Protein AF-A0A2D4NVT7-F1 (afdb_monomer_lite)

Secondary structure (DSSP, 8-state):
------HHHHHHHHHHHHHH-TTTS-HHHHHHHHHHHHHHHHHTTTSTTHHHHHHHHHHHHHHHHT-----HHHHHHHHHHHHHHHHHHHTTTT-TTTHHHHHHHHHHHHHTT-S---TT--

InterPro domains:
  IPR038980 Serine/threonine-protein kinase ATM, plant [PTHR37079] (3-122)

Foldseek 3Di:
DDPPPPCLVVLVVLLVCLQVCLPVQDLVVLLVLLVVLLVVCVVCVPDPCNQSSLSNLLSSLVSVLPDPPDDPVSLVSQQVSVVSVLVSLVVNCPPPVNVVSSVSSVVSCVVSVSYPDPPPPD

pLDDT: mean 87.19, std 12.74, range [43.34, 97.75]

Structure (mmCIF, N/CA/C/O backbone):
data_AF-A0A2D4NVT7-F1
#
_entry.id   AF-A0A2D4NVT7-F1
#
loop_
_atom_site.group_PDB
_atom_site.id
_atom_site.type_symbol
_atom_site.label_atom_id
_atom_site.label_alt_id
_atom_site.label_comp_id
_atom_site.label_asym_id
_atom_site.label_entity_id
_atom_site.label_seq_id
_atom_site.pdbx_PDB_ins_code
_atom_site.Cartn_x
_atom_site.Cartn_y
_atom_site.Cartn_z
_atom_site.occupancy
_atom_site.B_iso_or_equiv
_atom_site.auth_seq_id
_atom_site.auth_comp_id
_atom_site.auth_asym_id
_atom_site.auth_atom_id
_atom_site.pdbx_PDB_model_num
ATOM 1 N N . SER A 1 1 ? 12.768 -18.579 -19.252 1.00 48.69 1 SER A N 1
ATOM 2 C CA . SER A 1 1 ? 12.103 -17.361 -19.756 1.00 48.69 1 SER A CA 1
ATOM 3 C C . SER A 1 1 ? 10.648 -17.384 -19.321 1.00 48.69 1 SER A C 1
ATOM 5 O O . SER A 1 1 ? 9.797 -17.865 -20.054 1.00 48.69 1 SER A O 1
ATOM 7 N N . GLN A 1 2 ? 10.366 -17.010 -18.070 1.00 47.88 2 GLN A N 1
ATOM 8 C CA . GLN A 1 2 ? 8.994 -16.992 -17.562 1.00 47.88 2 GLN A CA 1
ATOM 9 C C . GLN A 1 2 ? 8.360 -15.662 -17.956 1.00 47.88 2 GLN A C 1
ATOM 11 O O . GLN A 1 2 ? 8.786 -14.612 -17.482 1.00 47.88 2 GLN A O 1
ATOM 16 N N . ASN A 1 3 ? 7.354 -15.738 -18.826 1.00 50.50 3 ASN A N 1
ATOM 17 C CA . ASN A 1 3 ? 6.366 -14.692 -19.050 1.00 50.50 3 ASN A CA 1
ATOM 18 C C . ASN A 1 3 ? 5.660 -14.383 -17.721 1.00 50.50 3 ASN A C 1
ATOM 20 O O . ASN A 1 3 ? 4.558 -14.862 -17.461 1.00 50.50 3 ASN A O 1
ATOM 24 N N . SER A 1 4 ? 6.299 -13.590 -16.858 1.00 54.72 4 SER A N 1
ATOM 25 C CA . SER A 1 4 ? 5.574 -12.811 -15.868 1.00 54.72 4 SER A CA 1
ATOM 26 C C . SER A 1 4 ? 4.704 -11.869 -16.685 1.00 54.72 4 SER A C 1
ATOM 28 O O . SER A 1 4 ? 5.243 -10.924 -17.264 1.00 54.72 4 SER A O 1
ATOM 30 N N . PHE A 1 5 ? 3.409 -12.166 -16.816 1.00 57.28 5 PHE A N 1
ATOM 31 C CA . PHE A 1 5 ? 2.424 -11.189 -17.279 1.00 57.28 5 PHE A CA 1
ATOM 32 C C . PHE A 1 5 ? 2.828 -9.817 -16.747 1.00 57.28 5 PHE A C 1
ATOM 34 O O . PHE A 1 5 ? 3.121 -9.701 -15.553 1.00 57.28 5 PHE A O 1
ATOM 41 N N . ASP A 1 6 ? 2.946 -8.826 -17.630 1.00 80.94 6 ASP A N 1
ATOM 42 C CA . ASP A 1 6 ? 3.396 -7.508 -17.209 1.00 80.94 6 ASP A CA 1
ATOM 43 C C . ASP A 1 6 ? 2.457 -7.012 -16.100 1.00 80.94 6 ASP A C 1
ATOM 45 O O . ASP A 1 6 ? 1.250 -6.858 -16.291 1.00 80.94 6 ASP A O 1
ATOM 49 N N . VAL A 1 7 ? 3.005 -6.875 -14.894 1.00 87.75 7 VAL A N 1
ATOM 50 C CA . VAL A 1 7 ? 2.254 -6.511 -13.688 1.00 87.75 7 VAL A CA 1
ATOM 51 C C . VAL A 1 7 ? 1.876 -5.027 -13.739 1.00 87.75 7 VAL A C 1
ATOM 53 O O . VAL A 1 7 ? 0.941 -4.609 -13.059 1.00 87.75 7 VAL A O 1
ATOM 56 N N . ILE A 1 8 ? 2.559 -4.225 -14.566 1.00 91.69 8 ILE A N 1
ATOM 57 C CA . ILE A 1 8 ? 2.338 -2.779 -14.668 1.00 91.69 8 ILE A CA 1
ATOM 58 C C . ILE A 1 8 ? 0.892 -2.450 -15.089 1.00 91.69 8 ILE A C 1
ATOM 60 O O . ILE A 1 8 ? 0.240 -1.713 -14.343 1.00 91.69 8 ILE A O 1
ATOM 64 N N . PRO A 1 9 ? 0.331 -3.010 -16.184 1.00 94.44 9 PRO A N 1
ATOM 65 C CA . PRO A 1 9 ? -1.079 -2.822 -16.530 1.00 94.44 9 PRO A CA 1
ATOM 66 C C . PRO A 1 9 ? -2.048 -3.130 -15.380 1.00 94.44 9 PRO A C 1
ATOM 68 O O . PRO A 1 9 ? -2.968 -2.356 -15.110 1.00 94.44 9 PRO A O 1
ATOM 71 N N . TRP A 1 10 ? -1.818 -4.223 -14.648 1.00 93.88 10 TRP A N 1
ATOM 72 C CA . TRP A 1 10 ? -2.661 -4.611 -13.515 1.00 93.88 10 TRP A CA 1
ATOM 73 C C . TRP A 1 10 ? -2.570 -3.622 -12.352 1.00 93.88 10 TRP A C 1
ATOM 75 O O . TRP A 1 10 ? -3.598 -3.272 -11.770 1.00 93.88 10 TRP A O 1
ATOM 85 N N . LEU A 1 11 ? -1.376 -3.105 -12.048 1.00 95.38 11 LEU A N 1
ATOM 86 C CA . LEU A 1 11 ? -1.189 -2.048 -11.049 1.00 95.38 11 LEU A CA 1
ATOM 87 C C . LEU A 1 11 ? -1.908 -0.760 -11.458 1.00 95.38 11 LEU A C 1
ATOM 89 O O . LEU A 1 11 ? -2.555 -0.127 -10.625 1.00 95.38 11 LEU A O 1
ATOM 93 N N . GLN A 1 12 ? -1.844 -0.379 -12.735 1.00 95.75 12 GLN A N 1
ATOM 94 C CA . GLN A 1 12 ? -2.509 0.823 -13.244 1.00 95.75 12 GLN A CA 1
ATOM 95 C C . GLN A 1 12 ? -4.035 0.716 -13.153 1.00 95.75 12 GLN A C 1
ATOM 97 O O . GLN A 1 12 ? -4.686 1.642 -12.662 1.00 95.75 12 GLN A O 1
ATOM 102 N N . ILE A 1 13 ? -4.608 -0.416 -13.575 1.00 96.44 13 ILE A N 1
ATOM 103 C CA . ILE A 1 13 ? -6.049 -0.681 -13.460 1.00 96.44 13 ILE A CA 1
ATOM 104 C C . ILE A 1 13 ? -6.466 -0.683 -11.988 1.00 96.44 13 ILE A C 1
ATOM 106 O O . ILE A 1 13 ? -7.414 0.010 -11.624 1.00 96.44 13 ILE A O 1
ATOM 110 N N . THR A 1 14 ? -5.728 -1.393 -11.131 1.00 95.81 14 THR A N 1
ATOM 111 C CA . THR A 1 14 ? -6.018 -1.465 -9.691 1.00 95.81 14 THR A CA 1
ATOM 112 C C . THR A 1 14 ? -5.988 -0.079 -9.051 1.00 95.81 14 THR A C 1
ATOM 114 O O . THR A 1 14 ? -6.926 0.285 -8.349 1.00 95.81 14 THR A O 1
ATOM 117 N N . THR A 1 15 ? -4.985 0.743 -9.378 1.00 97.44 15 THR A N 1
ATOM 118 C CA . THR A 1 15 ? -4.888 2.139 -8.919 1.00 97.44 15 THR A CA 1
ATOM 119 C C . THR A 1 15 ? -6.153 2.920 -9.286 1.00 97.44 15 THR A C 1
ATOM 121 O O . THR A 1 15 ? -6.747 3.585 -8.439 1.00 97.44 15 THR A O 1
ATOM 124 N N . ARG A 1 16 ? -6.620 2.809 -10.538 1.00 97.75 16 ARG A N 1
ATOM 125 C CA . ARG A 1 16 ? -7.834 3.501 -11.003 1.00 97.75 16 ARG A CA 1
ATOM 126 C C . ARG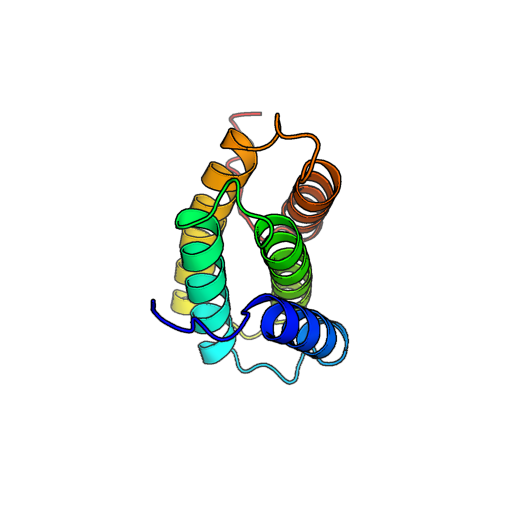 A 1 16 ? -9.102 2.986 -10.329 1.00 97.75 16 ARG A C 1
ATOM 128 O O . ARG A 1 16 ? -9.955 3.798 -9.982 1.00 97.75 16 ARG A O 1
ATOM 135 N N . LEU A 1 17 ? -9.235 1.675 -10.145 1.00 96.56 17 LEU A N 1
ATOM 136 C CA . LEU A 1 17 ? -10.406 1.073 -9.505 1.00 96.56 17 LEU A CA 1
ATOM 137 C C . LEU A 1 17 ? -10.504 1.462 -8.030 1.00 96.56 17 LEU A C 1
ATOM 139 O O . LEU A 1 17 ? -11.569 1.892 -7.597 1.00 96.56 17 LEU A O 1
ATOM 143 N N . VAL A 1 18 ? -9.398 1.382 -7.287 1.00 95.62 18 VAL A N 1
ATOM 144 C CA . VAL A 1 18 ? -9.348 1.762 -5.867 1.00 95.62 18 VAL A CA 1
ATOM 145 C C . VAL A 1 18 ? -9.648 3.251 -5.692 1.00 95.62 18 VAL A C 1
ATOM 147 O O . VAL A 1 18 ? -10.452 3.610 -4.835 1.00 95.62 18 VAL A O 1
ATOM 150 N N . SER A 1 19 ? -9.064 4.104 -6.539 1.00 95.56 19 SER A N 1
ATOM 151 C CA . SER A 1 19 ? -9.287 5.554 -6.500 1.00 95.56 19 SER A CA 1
ATOM 152 C C . SER A 1 19 ? -10.740 5.931 -6.813 1.00 95.56 19 SER A C 1
ATOM 154 O O . SER A 1 19 ? -11.342 6.768 -6.142 1.00 95.56 19 SER A O 1
ATOM 156 N N . LYS A 1 20 ? -11.339 5.284 -7.823 1.00 96.38 20 LYS A N 1
ATOM 157 C CA . LYS A 1 20 ? -12.701 5.592 -8.284 1.00 96.38 20 LYS A CA 1
ATOM 158 C C . LYS A 1 20 ? -13.790 4.979 -7.400 1.00 96.38 20 LYS A C 1
ATOM 160 O O . LYS A 1 20 ? -14.868 5.558 -7.284 1.00 96.38 20 LYS A O 1
ATOM 165 N N . TYR A 1 21 ? -13.524 3.824 -6.791 1.00 94.00 21 TYR A N 1
ATOM 166 C CA . TYR A 1 21 ? -14.506 3.049 -6.031 1.00 94.00 21 TYR A CA 1
ATOM 167 C C . TYR A 1 21 ? -13.956 2.574 -4.668 1.00 94.00 21 TYR A C 1
ATOM 169 O O . TYR A 1 21 ? -13.935 1.372 -4.389 1.00 94.00 21 TYR A O 1
ATOM 177 N N . PRO A 1 22 ? -13.555 3.488 -3.763 1.00 90.06 22 PRO A N 1
ATOM 178 C CA . PRO A 1 22 ? -12.902 3.132 -2.493 1.00 90.06 22 PRO A CA 1
ATOM 179 C C . PRO A 1 22 ? -13.787 2.294 -1.551 1.00 90.06 22 PRO A C 1
ATOM 181 O O . PRO A 1 22 ? -13.298 1.507 -0.737 1.00 90.06 22 PRO A O 1
ATOM 184 N N . ARG A 1 23 ? -15.113 2.407 -1.679 1.00 89.19 23 ARG A N 1
ATOM 185 C CA . ARG A 1 23 ? -16.080 1.616 -0.897 1.00 89.19 23 ARG A CA 1
ATOM 186 C C . ARG A 1 23 ? -16.385 0.242 -1.494 1.00 89.19 23 ARG A C 1
ATOM 188 O O . ARG A 1 23 ? -16.975 -0.583 -0.812 1.00 89.19 23 ARG A O 1
ATOM 195 N N . SER A 1 24 ? -15.997 -0.012 -2.743 1.00 89.69 24 SER A N 1
ATOM 196 C CA . SER A 1 24 ? -16.281 -1.282 -3.422 1.00 89.69 24 SER A CA 1
ATOM 197 C C . SER A 1 24 ? -15.262 -2.373 -3.109 1.00 89.69 24 SER A C 1
ATOM 199 O O . SER A 1 24 ? -15.522 -3.529 -3.422 1.00 89.69 24 SER A O 1
ATOM 201 N N . LEU A 1 25 ? -14.118 -2.027 -2.508 1.00 87.88 25 LEU A N 1
ATOM 202 C CA . LEU A 1 25 ? -13.125 -2.999 -2.057 1.00 87.88 25 LEU A CA 1
ATOM 203 C C . LEU A 1 25 ? -13.515 -3.540 -0.671 1.00 87.88 25 LEU A C 1
ATOM 205 O O . LEU A 1 25 ? -13.524 -2.740 0.270 1.00 87.88 25 LEU A O 1
ATOM 209 N N . PRO A 1 26 ? -13.795 -4.846 -0.520 1.00 89.94 26 PRO A N 1
ATOM 210 C CA . PRO A 1 26 ? -14.069 -5.457 0.778 1.00 89.94 26 PRO A CA 1
ATOM 211 C C . PRO A 1 26 ? -12.886 -5.346 1.749 1.00 89.94 26 PRO A C 1
ATOM 213 O O . PRO A 1 26 ? -11.726 -5.303 1.334 1.00 89.94 26 PRO A O 1
ATOM 216 N N . ASP A 1 27 ? -13.166 -5.342 3.051 1.00 87.62 27 ASP A N 1
ATOM 217 C CA . ASP A 1 27 ? -12.143 -5.156 4.090 1.00 87.62 27 ASP A CA 1
ATOM 218 C C . ASP A 1 27 ? -11.110 -6.291 4.137 1.00 87.62 27 ASP A C 1
ATOM 220 O O . ASP A 1 27 ? -9.928 -6.047 4.364 1.00 87.62 27 ASP A O 1
ATOM 224 N N . ASN A 1 28 ? -11.527 -7.534 3.877 1.00 85.19 28 ASN A N 1
ATOM 225 C CA . ASN A 1 28 ? -10.617 -8.680 3.772 1.00 85.19 28 ASN A CA 1
ATOM 226 C C . ASN A 1 28 ? -9.678 -8.559 2.559 1.00 85.19 28 ASN A C 1
ATOM 228 O O . ASN A 1 28 ? -8.495 -8.886 2.657 1.00 85.19 28 ASN A O 1
ATOM 232 N N . GLU A 1 29 ? -10.179 -8.043 1.435 1.00 91.25 29 GLU A N 1
ATOM 233 C CA . GLU A 1 29 ? -9.373 -7.848 0.228 1.00 91.25 29 GLU A CA 1
ATOM 234 C C . GLU A 1 29 ? -8.413 -6.666 0.341 1.00 91.25 29 GLU A C 1
ATOM 236 O O . GLU A 1 29 ? -7.360 -6.669 -0.295 1.00 91.25 29 GLU A O 1
ATOM 241 N N . LEU A 1 30 ? -8.720 -5.676 1.184 1.00 92.62 30 LEU A N 1
ATOM 242 C CA . LEU A 1 30 ? -7.805 -4.575 1.472 1.00 92.62 30 LEU A CA 1
ATOM 243 C C . LEU A 1 30 ? -6.481 -5.088 2.055 1.00 92.62 30 LEU A C 1
ATOM 245 O O . LEU A 1 30 ? -5.411 -4.720 1.567 1.00 92.62 30 LEU A O 1
ATOM 249 N N . THR A 1 31 ? -6.546 -5.964 3.061 1.00 92.44 31 THR A N 1
ATOM 250 C CA . THR A 1 31 ? -5.353 -6.565 3.676 1.00 92.44 31 THR A CA 1
ATOM 251 C C . THR A 1 31 ? -4.583 -7.422 2.671 1.00 92.44 31 THR A C 1
ATOM 253 O O . THR A 1 31 ? -3.356 -7.317 2.582 1.00 92.44 31 THR A O 1
ATOM 256 N N . ASN A 1 32 ? -5.285 -8.227 1.865 1.00 94.19 32 ASN A N 1
ATOM 257 C CA . ASN A 1 32 ? -4.668 -9.043 0.815 1.00 94.19 32 ASN A CA 1
ATOM 258 C C . ASN A 1 32 ? -3.930 -8.179 -0.213 1.00 94.19 32 ASN A C 1
ATOM 260 O O . ASN A 1 32 ? -2.753 -8.417 -0.496 1.00 94.19 32 ASN A O 1
ATOM 264 N N . LEU A 1 33 ? -4.595 -7.144 -0.729 1.00 95.81 33 LEU A N 1
ATOM 265 C CA . LEU A 1 33 ? -4.025 -6.227 -1.708 1.00 95.81 33 LEU A CA 1
ATOM 266 C C . LEU A 1 33 ? -2.793 -5.511 -1.146 1.00 95.81 33 LEU A C 1
ATOM 268 O O . LEU A 1 33 ? -1.761 -5.454 -1.814 1.00 95.81 33 LEU A O 1
ATOM 272 N N . LEU A 1 34 ? -2.867 -5.016 0.092 1.00 96.62 34 LEU A N 1
ATOM 273 C CA . LEU A 1 34 ? -1.737 -4.358 0.744 1.00 96.62 34 LEU A CA 1
ATOM 274 C C . LEU A 1 34 ? -0.529 -5.300 0.874 1.00 96.62 34 LEU A C 1
ATOM 276 O O . LEU A 1 34 ? 0.602 -4.899 0.592 1.00 96.62 34 LEU A O 1
ATOM 280 N N . ASN A 1 35 ? -0.760 -6.562 1.244 1.00 95.75 35 ASN A N 1
ATOM 281 C CA . ASN A 1 35 ? 0.295 -7.569 1.352 1.00 95.75 35 ASN A CA 1
ATOM 282 C C . ASN A 1 35 ? 0.929 -7.901 -0.008 1.00 95.75 35 ASN A C 1
ATOM 284 O O . ASN A 1 35 ? 2.155 -8.006 -0.095 1.00 95.75 35 ASN A O 1
ATOM 288 N N . ILE A 1 36 ? 0.130 -8.015 -1.073 1.00 95.44 36 ILE A N 1
ATOM 289 C CA . ILE A 1 36 ? 0.634 -8.234 -2.438 1.00 95.44 36 ILE A CA 1
ATOM 290 C C .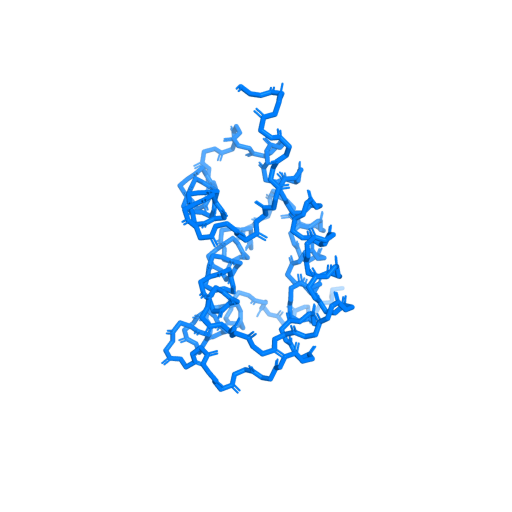 ILE A 1 36 ? 1.498 -7.048 -2.883 1.00 95.44 36 ILE A C 1
ATOM 292 O O . ILE A 1 36 ? 2.615 -7.238 -3.365 1.00 95.44 36 ILE A O 1
ATOM 296 N N . LEU A 1 37 ? 1.027 -5.815 -2.675 1.00 96.31 37 LEU A N 1
ATOM 297 C CA . LEU A 1 37 ? 1.783 -4.608 -3.018 1.00 96.31 37 LEU A CA 1
ATOM 298 C C . LEU A 1 37 ? 3.086 -4.503 -2.215 1.00 96.31 37 LEU A C 1
ATOM 300 O O . LEU A 1 37 ? 4.124 -4.156 -2.778 1.00 96.31 37 LEU A O 1
ATOM 304 N N . TYR A 1 38 ? 3.068 -4.867 -0.930 1.00 95.81 38 TYR A N 1
ATOM 305 C CA . TYR A 1 38 ? 4.278 -4.964 -0.113 1.00 95.81 38 TYR A CA 1
ATOM 306 C C . TYR A 1 38 ? 5.280 -5.976 -0.687 1.00 95.81 38 TYR A C 1
ATOM 308 O O . TYR A 1 38 ? 6.467 -5.665 -0.797 1.00 95.81 38 TYR A O 1
ATOM 316 N N . GLN A 1 39 ? 4.824 -7.167 -1.086 1.00 93.88 39 GLN A N 1
ATOM 317 C CA . GLN A 1 39 ? 5.687 -8.183 -1.693 1.00 93.88 39 GLN A CA 1
ATOM 318 C C . GLN A 1 39 ? 6.298 -7.696 -3.011 1.00 93.88 39 GLN A C 1
ATOM 320 O O . GLN A 1 39 ? 7.504 -7.851 -3.210 1.00 93.88 39 GLN A O 1
ATOM 325 N N . LEU A 1 40 ? 5.503 -7.052 -3.872 1.00 92.44 40 LEU A N 1
ATOM 326 C CA . LEU A 1 40 ? 5.983 -6.472 -5.130 1.00 92.44 40 LEU A CA 1
ATOM 327 C C . LEU A 1 40 ? 7.032 -5.380 -4.887 1.00 92.44 40 LEU A C 1
ATOM 329 O O . LEU A 1 40 ? 8.099 -5.401 -5.506 1.00 92.44 40 LEU A O 1
ATOM 333 N N . LEU A 1 41 ? 6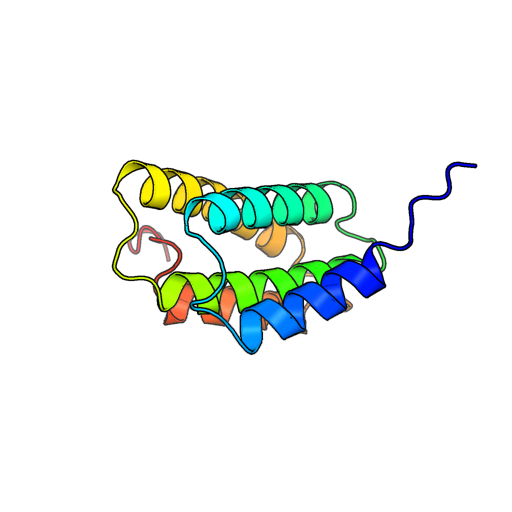.766 -4.471 -3.942 1.00 91.94 41 LEU A N 1
ATOM 334 C CA . LEU A 1 41 ? 7.713 -3.428 -3.549 1.00 91.94 41 LEU A CA 1
ATOM 335 C C . LEU A 1 41 ? 9.010 -4.040 -3.007 1.00 91.94 41 LEU A C 1
ATOM 337 O O . LEU A 1 41 ? 10.103 -3.594 -3.350 1.00 91.94 41 LEU A O 1
ATOM 341 N N . HIS A 1 42 ? 8.904 -5.085 -2.185 1.00 90.56 42 HIS A N 1
ATOM 342 C CA . HIS A 1 42 ? 10.052 -5.763 -1.597 1.00 90.56 42 HIS A CA 1
ATOM 343 C C . HIS A 1 42 ? 10.923 -6.469 -2.646 1.00 90.56 42 HIS A C 1
ATOM 345 O O . HIS A 1 42 ? 12.147 -6.351 -2.593 1.00 90.56 42 HIS A O 1
ATOM 351 N N . GLN A 1 43 ? 10.304 -7.188 -3.588 1.00 87.19 43 GLN A N 1
ATOM 352 C CA . GLN A 1 43 ? 10.995 -7.983 -4.608 1.00 87.19 43 GLN A CA 1
ATOM 353 C C . GLN A 1 43 ? 11.727 -7.129 -5.645 1.00 87.19 43 GLN A C 1
ATOM 355 O O . GLN A 1 43 ? 12.772 -7.542 -6.142 1.00 87.19 43 GLN A O 1
ATOM 360 N N . GLN A 1 44 ? 11.196 -5.953 -5.988 1.00 78.44 44 GLN A N 1
ATOM 361 C CA . GLN A 1 44 ? 11.719 -5.145 -7.091 1.00 78.44 44 GLN A CA 1
ATOM 362 C C . GLN A 1 44 ? 11.917 -3.678 -6.722 1.00 78.44 44 GLN A C 1
ATOM 364 O O . GLN A 1 44 ? 11.584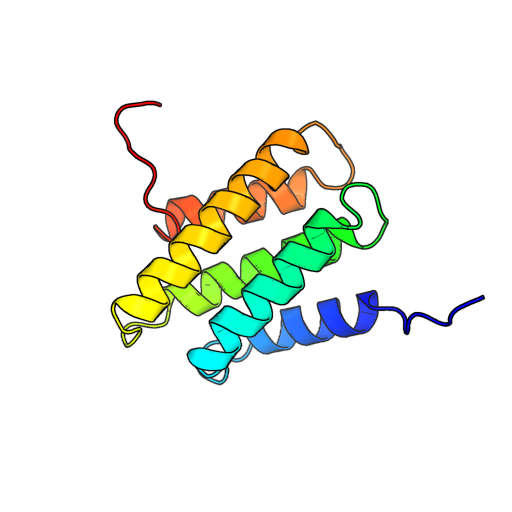 -2.804 -7.508 1.00 78.44 44 GLN A O 1
ATOM 369 N N . ARG A 1 45 ? 12.528 -3.389 -5.566 1.00 69.69 45 ARG A N 1
ATOM 370 C CA . ARG A 1 45 ? 12.725 -2.009 -5.071 1.00 69.69 45 ARG A CA 1
ATOM 371 C C . ARG A 1 45 ? 13.314 -1.030 -6.096 1.00 69.69 45 ARG A C 1
ATOM 373 O O . ARG A 1 45 ? 12.944 0.137 -6.090 1.00 69.69 45 ARG A O 1
ATOM 380 N N . ARG A 1 46 ? 14.217 -1.490 -6.969 1.00 72.81 46 ARG A N 1
ATOM 381 C CA . ARG A 1 46 ? 14.879 -0.679 -8.015 1.00 72.81 46 ARG A CA 1
ATOM 382 C C . ARG A 1 46 ? 14.401 -1.007 -9.437 1.00 72.81 46 ARG A C 1
ATOM 384 O O . ARG A 1 46 ? 15.120 -0.748 -10.394 1.00 72.81 46 ARG A O 1
ATOM 391 N N . GLY A 1 47 ? 13.242 -1.648 -9.574 1.00 82.12 47 GLY A N 1
ATOM 392 C CA . GLY A 1 47 ? 12.680 -2.021 -10.869 1.00 82.12 47 GLY A CA 1
ATOM 393 C C . GLY A 1 47 ? 11.744 -0.955 -11.435 1.00 82.12 47 GLY A C 1
ATOM 394 O O . GLY A 1 47 ? 11.197 -0.131 -10.706 1.00 82.12 47 GLY A O 1
ATOM 395 N N . GLU A 1 48 ? 11.468 -1.040 -12.735 1.00 86.56 48 GLU A N 1
ATOM 396 C CA . GLU A 1 48 ? 10.524 -0.158 -13.448 1.00 86.56 48 GLU A CA 1
ATOM 397 C C . GLU A 1 48 ? 9.097 -0.198 -12.877 1.00 86.56 48 GLU A C 1
ATOM 399 O O . GLU A 1 48 ? 8.295 0.704 -13.106 1.00 86.56 48 GLU A O 1
ATOM 404 N N . ARG A 1 49 ? 8.776 -1.239 -12.099 1.00 88.12 49 ARG A N 1
ATOM 405 C CA . ARG A 1 49 ? 7.466 -1.440 -11.474 1.00 88.12 49 ARG A CA 1
ATOM 406 C C . ARG A 1 49 ? 7.271 -0.597 -10.210 1.00 88.12 49 ARG A C 1
ATOM 408 O O . ARG A 1 49 ? 6.125 -0.312 -9.865 1.00 88.12 49 ARG A O 1
ATOM 415 N N . THR A 1 50 ? 8.348 -0.179 -9.535 1.00 91.50 50 THR A N 1
ATOM 416 C CA . THR A 1 50 ? 8.280 0.503 -8.229 1.00 91.50 50 THR A CA 1
ATOM 417 C C . THR A 1 50 ? 7.364 1.729 -8.226 1.00 91.50 50 THR A C 1
ATOM 419 O O . THR A 1 50 ? 6.494 1.783 -7.355 1.00 91.50 50 THR A O 1
ATOM 422 N N . PRO A 1 51 ? 7.452 2.676 -9.187 1.00 93.06 51 PRO A N 1
ATOM 423 C CA . PRO A 1 51 ? 6.575 3.849 -9.189 1.00 93.06 51 PRO A CA 1
ATOM 424 C C . PRO A 1 51 ? 5.087 3.474 -9.246 1.00 93.06 51 PRO A C 1
ATOM 426 O O . PRO A 1 51 ? 4.256 4.077 -8.571 1.00 93.06 51 PRO A O 1
ATOM 429 N N . TYR A 1 52 ? 4.734 2.431 -10.003 1.00 94.38 52 TYR A N 1
ATOM 430 C CA . TYR A 1 52 ? 3.351 1.960 -10.122 1.00 94.38 52 TYR A CA 1
ATOM 431 C C . TYR A 1 52 ? 2.850 1.300 -8.836 1.00 94.38 52 TYR A C 1
ATOM 433 O O . TYR A 1 52 ? 1.700 1.507 -8.451 1.00 94.38 52 TYR A O 1
ATOM 441 N N . VAL A 1 53 ? 3.716 0.554 -8.142 1.00 95.50 53 VAL A N 1
ATOM 442 C CA . VAL A 1 53 ? 3.396 -0.013 -6.825 1.00 95.50 53 VAL A CA 1
ATOM 443 C C . VAL A 1 53 ? 3.168 1.105 -5.806 1.00 95.50 53 VAL A C 1
ATOM 445 O O . VAL A 1 53 ? 2.175 1.064 -5.085 1.00 95.50 53 VAL A O 1
ATOM 448 N N . LEU A 1 54 ? 4.021 2.135 -5.785 1.00 95.75 54 LEU A N 1
ATOM 449 C CA . LEU A 1 54 ? 3.886 3.280 -4.875 1.00 95.75 54 LEU A CA 1
ATOM 450 C C . LEU A 1 54 ? 2.601 4.083 -5.127 1.00 95.75 54 LEU A C 1
ATOM 452 O O . LEU A 1 54 ? 1.879 4.393 -4.180 1.00 95.75 54 LEU A O 1
ATOM 456 N N . ARG A 1 55 ? 2.251 4.351 -6.393 1.00 96.75 55 ARG A N 1
ATOM 457 C CA . ARG A 1 55 ? 0.971 4.996 -6.748 1.00 96.75 55 ARG A CA 1
ATOM 458 C C . ARG A 1 55 ? -0.227 4.161 -6.302 1.00 96.75 55 ARG A C 1
ATOM 460 O O . ARG A 1 55 ? -1.177 4.709 -5.752 1.00 96.75 55 ARG A O 1
ATOM 467 N N . CYS A 1 56 ? -0.170 2.842 -6.491 1.00 97.12 56 CYS A N 1
ATOM 468 C CA . CYS A 1 56 ? -1.235 1.950 -6.043 1.00 97.12 56 CYS A CA 1
ATOM 469 C C . CYS A 1 56 ? -1.355 1.945 -4.510 1.00 97.12 56 CYS A C 1
ATOM 471 O O . CYS A 1 56 ? -2.460 2.039 -3.984 1.00 97.12 56 CYS A O 1
ATOM 473 N N . LEU A 1 57 ? -0.229 1.900 -3.789 1.00 97.62 57 LEU A N 1
ATOM 474 C CA . LEU A 1 57 ? -0.191 2.002 -2.327 1.00 97.62 57 LEU A CA 1
ATOM 475 C C . LEU A 1 57 ? -0.801 3.318 -1.834 1.00 97.62 57 LEU A C 1
ATOM 477 O O . LEU A 1 57 ? -1.568 3.303 -0.876 1.00 97.62 57 LEU A O 1
ATOM 481 N N . LYS A 1 58 ? -0.531 4.442 -2.506 1.00 97.44 58 LYS A N 1
ATOM 482 C CA . LYS A 1 58 ? -1.133 5.737 -2.164 1.00 97.44 58 LYS A CA 1
ATOM 483 C C . LYS A 1 58 ? -2.662 5.680 -2.217 1.00 97.44 58 LYS A C 1
ATOM 485 O O . LYS A 1 58 ? -3.323 6.072 -1.257 1.00 97.44 58 LYS A O 1
ATOM 490 N N . GLU A 1 59 ? -3.227 5.150 -3.301 1.00 97.69 59 GLU A N 1
ATOM 491 C CA . GLU A 1 59 ? -4.685 5.014 -3.432 1.00 97.69 59 GLU A CA 1
ATOM 492 C C . GLU A 1 59 ? -5.264 4.017 -2.419 1.00 97.69 59 GLU A C 1
ATOM 494 O O . GLU A 1 59 ? -6.348 4.241 -1.885 1.00 97.69 59 GLU A O 1
ATOM 499 N N . VAL A 1 60 ? -4.533 2.949 -2.083 1.00 96.88 60 VAL A N 1
ATOM 500 C CA . VAL A 1 60 ? -4.923 2.002 -1.025 1.00 96.88 60 VAL A CA 1
ATOM 501 C C . VAL A 1 60 ? -4.941 2.675 0.351 1.00 96.88 60 VAL A C 1
ATOM 503 O O . VAL A 1 60 ? -5.894 2.476 1.102 1.00 96.88 60 VAL A O 1
ATOM 506 N N . ALA A 1 61 ? -3.958 3.520 0.671 1.00 96.62 61 ALA A N 1
ATOM 507 C CA . ALA A 1 61 ? -3.938 4.298 1.910 1.00 96.62 61 ALA A CA 1
ATOM 508 C C . ALA A 1 61 ? -5.126 5.276 1.987 1.00 96.62 61 ALA A C 1
ATOM 510 O O . ALA A 1 61 ? -5.804 5.358 3.014 1.00 96.62 61 ALA A O 1
ATOM 511 N N . LEU A 1 62 ? -5.437 5.967 0.883 1.00 95.31 62 LEU A N 1
ATOM 512 C CA . LEU A 1 62 ? -6.620 6.829 0.786 1.00 95.31 62 LEU A CA 1
ATOM 513 C C . LEU A 1 62 ? -7.920 6.033 0.953 1.00 95.31 62 LEU A C 1
ATOM 515 O O . LEU A 1 62 ? -8.799 6.452 1.705 1.00 95.31 62 LEU A O 1
ATOM 519 N N . CYS A 1 63 ? -8.033 4.877 0.304 1.00 94.44 63 CYS A N 1
ATOM 520 C CA . CYS A 1 63 ? -9.177 3.975 0.415 1.00 94.44 63 CYS A CA 1
ATOM 521 C C . CYS A 1 63 ? -9.377 3.473 1.854 1.00 94.44 63 CYS A C 1
ATOM 523 O O . CYS A 1 63 ? -10.486 3.560 2.381 1.00 94.44 63 CYS A O 1
ATOM 525 N N . GLN A 1 64 ? -8.309 3.025 2.523 1.00 93.75 64 GLN A N 1
ATOM 526 C CA . GLN A 1 64 ? -8.355 2.603 3.925 1.00 93.75 64 GLN A CA 1
ATOM 527 C C . GLN A 1 64 ? -8.837 3.735 4.838 1.00 93.75 64 GLN A C 1
ATOM 529 O O . GLN A 1 64 ? -9.662 3.497 5.714 1.00 93.75 64 GLN A O 1
ATOM 534 N N . SER A 1 65 ? -8.375 4.972 4.615 1.00 92.06 65 SER A N 1
ATOM 535 C CA . SER A 1 65 ? -8.766 6.123 5.444 1.00 92.06 65 SER A CA 1
ATOM 536 C C . SER A 1 65 ? -10.262 6.466 5.389 1.00 92.06 65 SER A C 1
ATOM 538 O O . SER A 1 65 ? -10.763 7.177 6.254 1.00 92.06 65 SER A O 1
ATOM 540 N N . GLN A 1 66 ? -10.983 5.959 4.383 1.00 90.50 66 GLN A N 1
ATOM 541 C CA . GLN A 1 66 ? -12.426 6.154 4.218 1.00 90.50 66 GLN A CA 1
ATOM 542 C C . GLN A 1 66 ? -13.266 5.023 4.830 1.00 90.50 66 GLN A C 1
ATOM 544 O O . GLN A 1 66 ? -14.495 5.106 4.806 1.00 90.50 66 GLN A O 1
ATOM 549 N N . LYS A 1 67 ? -12.631 3.966 5.350 1.00 87.62 67 LYS A N 1
ATOM 550 C CA . LYS A 1 67 ? -13.303 2.825 5.978 1.00 87.62 67 LYS A CA 1
ATOM 551 C C . LYS A 1 67 ? -13.363 3.012 7.494 1.00 87.62 67 LYS A C 1
ATOM 553 O O . LYS A 1 67 ? -12.335 3.024 8.165 1.00 87.62 67 LYS A O 1
ATOM 558 N N . SER A 1 68 ? -14.573 3.132 8.038 1.00 79.06 68 SER A N 1
ATOM 559 C CA . SER A 1 68 ? -14.821 3.229 9.485 1.00 79.06 68 SER A CA 1
ATOM 560 C C . SER A 1 68 ? -14.943 1.867 10.173 1.00 79.06 68 SER A C 1
ATOM 562 O O . SER A 1 68 ? -14.661 1.758 11.368 1.00 79.06 68 SER A O 1
ATOM 564 N N . ASP A 1 69 ? -15.298 0.827 9.416 1.00 85.00 69 ASP A N 1
ATOM 565 C CA . ASP A 1 69 ? -15.882 -0.403 9.971 1.00 85.00 69 ASP A CA 1
ATOM 566 C C . ASP A 1 69 ? -14.864 -1.543 10.151 1.00 85.00 69 ASP A C 1
ATOM 568 O O . ASP A 1 69 ? -15.222 -2.667 10.499 1.00 85.00 69 ASP A O 1
ATOM 572 N N . LEU A 1 70 ? -13.570 -1.242 9.983 1.00 88.06 70 LEU A N 1
ATOM 573 C CA . LEU A 1 70 ? -12.488 -2.207 10.176 1.00 88.06 70 LEU A CA 1
ATOM 574 C C . LEU A 1 70 ? -12.441 -2.692 11.632 1.00 88.06 70 LEU A C 1
ATOM 576 O O . LEU A 1 70 ? -12.353 -1.890 12.576 1.00 88.06 70 LEU A O 1
ATOM 580 N N . ASN A 1 71 ? -12.426 -4.012 11.813 1.00 91.06 71 ASN A N 1
ATOM 581 C CA . ASN A 1 71 ? -12.297 -4.618 13.134 1.00 91.06 71 ASN A CA 1
ATOM 582 C C . ASN A 1 71 ? -10.870 -4.454 13.700 1.00 91.06 71 ASN A C 1
ATOM 584 O O . ASN A 1 71 ? -9.933 -4.067 12.997 1.00 91.06 71 ASN A O 1
ATOM 588 N N . PHE A 1 72 ? -10.694 -4.728 14.996 1.00 89.50 72 PHE A N 1
ATOM 589 C CA . PHE A 1 72 ? -9.412 -4.525 15.681 1.00 89.50 72 PHE A CA 1
ATOM 590 C C . PHE A 1 72 ? -8.266 -5.340 15.059 1.00 89.50 72 PHE A C 1
ATOM 592 O O . PHE A 1 72 ? -7.186 -4.800 14.821 1.00 89.50 72 PHE A O 1
ATOM 599 N N . THR A 1 73 ? -8.513 -6.613 14.743 1.00 90.69 73 THR A N 1
ATOM 600 C CA . THR A 1 73 ? -7.522 -7.506 14.128 1.00 90.69 73 THR A CA 1
ATOM 601 C C . THR A 1 73 ? -7.064 -6.979 12.770 1.00 90.69 73 THR A C 1
ATOM 603 O O . THR A 1 73 ? -5.866 -6.863 12.529 1.00 90.69 73 THR A O 1
ATOM 606 N N . GLN A 1 74 ? -8.002 -6.567 11.914 1.00 89.94 74 GLN A N 1
ATOM 607 C CA . GLN A 1 74 ? -7.707 -5.985 10.604 1.00 89.94 74 GLN A CA 1
ATOM 608 C C . GLN A 1 74 ? -6.907 -4.690 10.731 1.00 89.94 74 GLN A C 1
ATOM 610 O O . GLN A 1 74 ? -5.904 -4.519 10.042 1.00 89.94 74 GLN A O 1
ATOM 615 N N . LYS A 1 75 ? -7.305 -3.786 11.638 1.00 90.94 75 LYS A N 1
ATOM 616 C CA . LYS A 1 75 ? -6.561 -2.543 11.899 1.00 90.94 75 LYS A CA 1
ATOM 617 C C . LYS A 1 75 ? -5.117 -2.836 12.302 1.00 90.94 75 LYS A C 1
ATOM 619 O O . LYS A 1 75 ? -4.202 -2.204 11.780 1.00 90.94 75 LYS A O 1
ATOM 624 N N . PHE A 1 76 ? -4.908 -3.813 13.183 1.00 90.25 76 PHE A N 1
ATOM 625 C CA . PHE A 1 76 ? -3.577 -4.213 13.630 1.00 90.25 76 PHE A CA 1
ATOM 626 C C . PHE A 1 76 ? -2.729 -4.818 12.499 1.00 90.25 76 PHE A C 1
ATOM 628 O O . PHE A 1 76 ? -1.560 -4.462 12.339 1.00 90.25 76 PHE A O 1
ATOM 635 N N . GLU A 1 77 ? -3.306 -5.700 11.682 1.00 92.25 77 GLU A N 1
ATOM 636 C CA . GLU A 1 77 ? -2.618 -6.298 10.533 1.00 92.25 77 GLU A CA 1
ATOM 637 C C . GLU A 1 77 ? -2.224 -5.251 9.486 1.00 92.25 77 GLU A C 1
ATOM 639 O O . GLU A 1 77 ? -1.070 -5.224 9.048 1.00 92.25 77 GLU A O 1
ATOM 644 N N . LEU A 1 78 ? -3.147 -4.349 9.139 1.00 93.56 78 LEU A N 1
ATOM 645 C CA . LEU A 1 78 ? -2.891 -3.246 8.214 1.00 93.56 78 LEU A CA 1
ATOM 646 C C . LEU A 1 78 ? -1.780 -2.339 8.745 1.00 93.56 78 LEU A C 1
ATOM 648 O O . LEU A 1 78 ? -0.824 -2.063 8.022 1.00 93.56 78 LEU A O 1
ATOM 652 N N . GLN A 1 79 ? -1.858 -1.937 10.018 1.00 93.06 79 GLN A N 1
ATOM 653 C CA . GLN A 1 79 ? -0.834 -1.122 10.674 1.00 93.06 79 GLN A CA 1
ATOM 654 C C . GLN A 1 79 ? 0.546 -1.787 10.584 1.00 93.06 79 GLN A C 1
ATOM 656 O O . GLN A 1 79 ? 1.522 -1.154 10.181 1.00 93.06 79 GLN A O 1
ATOM 661 N N . ARG A 1 80 ? 0.631 -3.087 10.891 1.00 93.38 80 ARG A N 1
ATOM 662 C CA . ARG A 1 80 ? 1.884 -3.850 10.824 1.00 93.38 80 ARG A CA 1
ATOM 663 C C . ARG A 1 80 ? 2.474 -3.866 9.414 1.00 93.38 80 ARG A C 1
ATOM 665 O O . ARG A 1 80 ? 3.690 -3.722 9.259 1.00 93.38 80 ARG A O 1
ATOM 672 N N . THR A 1 81 ? 1.645 -4.057 8.389 1.00 95.25 81 THR A N 1
AT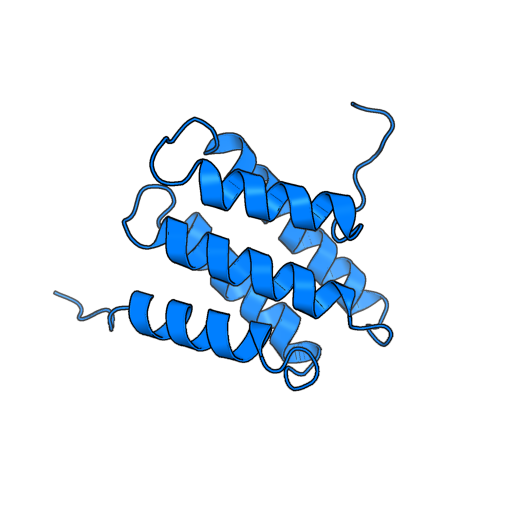OM 673 C CA . THR A 1 81 ? 2.112 -4.057 6.997 1.00 95.25 81 THR A CA 1
ATOM 674 C C . THR A 1 81 ? 2.521 -2.655 6.548 1.00 95.25 81 THR A C 1
ATOM 676 O O . THR A 1 81 ? 3.573 -2.507 5.922 1.00 95.25 81 THR A O 1
ATOM 679 N N . TRP A 1 82 ? 1.792 -1.611 6.944 1.00 96.06 82 TRP A N 1
ATOM 680 C CA . TRP A 1 82 ? 2.174 -0.230 6.657 1.00 96.06 82 TRP A CA 1
ATOM 681 C C . TRP A 1 82 ? 3.502 0.177 7.293 1.00 96.06 82 TRP A C 1
ATOM 683 O O . TRP A 1 82 ? 4.325 0.785 6.613 1.00 96.06 82 TRP A O 1
ATOM 693 N N . SER A 1 83 ? 3.780 -0.221 8.539 1.00 93.38 83 SER A N 1
ATOM 694 C CA . SER A 1 83 ? 5.088 0.025 9.165 1.00 93.38 83 SER A CA 1
ATOM 695 C C . SER A 1 83 ? 6.235 -0.618 8.377 1.00 93.38 83 SER A C 1
ATOM 697 O O . SER A 1 83 ? 7.308 -0.031 8.230 1.00 93.38 83 SER A O 1
ATOM 699 N N . ARG A 1 84 ? 6.013 -1.815 7.815 1.00 94.44 84 ARG A N 1
ATOM 700 C CA . ARG A 1 84 ? 7.002 -2.476 6.950 1.00 94.44 84 ARG A CA 1
ATOM 701 C C . ARG A 1 84 ? 7.199 -1.716 5.644 1.00 94.44 84 ARG A C 1
ATOM 703 O O . ARG A 1 84 ? 8.343 -1.521 5.247 1.00 94.44 84 ARG A O 1
ATOM 710 N N . ILE A 1 85 ? 6.116 -1.278 5.000 1.00 94.69 85 ILE A N 1
ATOM 711 C CA . ILE A 1 85 ? 6.168 -0.474 3.769 1.00 94.69 85 ILE A CA 1
ATOM 712 C C . ILE A 1 85 ? 6.913 0.837 4.019 1.00 94.69 85 ILE A C 1
ATOM 714 O O . ILE A 1 85 ? 7.812 1.162 3.250 1.00 94.69 85 ILE A O 1
ATOM 718 N N . LEU A 1 86 ? 6.612 1.538 5.114 1.00 92.38 86 LEU A N 1
ATOM 719 C CA . LEU A 1 86 ? 7.286 2.777 5.498 1.00 92.38 86 LEU A CA 1
ATOM 720 C C . LEU A 1 86 ? 8.803 2.575 5.603 1.00 92.38 86 LEU A C 1
ATOM 722 O O . LEU A 1 86 ? 9.561 3.323 4.996 1.00 92.38 86 LEU A O 1
ATOM 726 N N . SER A 1 87 ? 9.247 1.504 6.270 1.00 90.81 87 SER A N 1
ATOM 727 C CA . SER A 1 87 ? 10.674 1.160 6.353 1.00 90.81 87 SER A CA 1
ATOM 728 C C . SER A 1 87 ? 11.312 0.868 4.986 1.00 90.81 87 SER A C 1
ATOM 730 O O . SER A 1 87 ? 12.500 1.127 4.790 1.00 90.81 87 SER A O 1
ATOM 732 N N . LEU A 1 88 ? 10.554 0.319 4.028 1.00 90.25 88 LEU A N 1
ATOM 733 C CA . LEU A 1 88 ? 11.055 0.099 2.669 1.00 90.25 88 LEU A CA 1
ATOM 734 C C . LEU A 1 88 ? 11.202 1.406 1.898 1.00 90.25 88 LEU A C 1
ATOM 736 O O . LEU A 1 88 ? 12.234 1.603 1.257 1.00 90.25 88 LEU A O 1
ATOM 740 N N . VAL A 1 89 ? 10.174 2.254 1.968 1.00 90.31 89 VAL A N 1
ATOM 741 C CA . VAL A 1 89 ? 10.108 3.536 1.265 1.00 90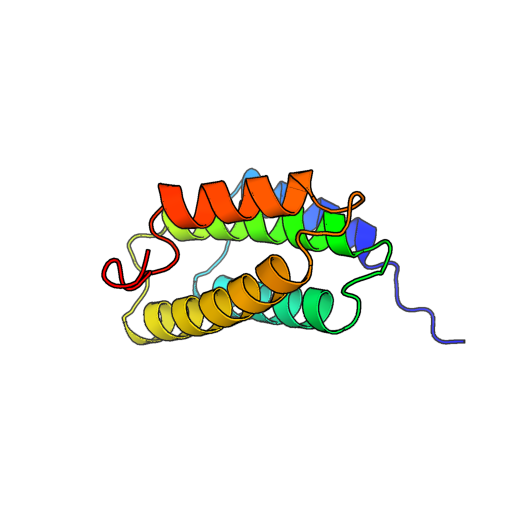.31 89 VAL A CA 1
ATOM 742 C C . VAL A 1 89 ? 11.218 4.450 1.763 1.00 90.31 89 VAL A C 1
ATOM 744 O O . VAL A 1 89 ? 11.997 4.923 0.940 1.00 90.31 89 VAL A O 1
ATOM 747 N N . ASP A 1 90 ? 11.369 4.583 3.083 1.00 86.12 90 ASP A N 1
ATOM 748 C CA . ASP A 1 90 ? 12.408 5.381 3.746 1.00 86.12 90 ASP A CA 1
ATOM 749 C C . ASP A 1 90 ? 13.821 5.044 3.233 1.00 86.12 90 ASP A C 1
ATOM 751 O O . ASP A 1 90 ? 14.554 5.899 2.737 1.00 86.12 90 ASP A O 1
ATOM 755 N N . ARG A 1 91 ? 14.158 3.749 3.180 1.00 83.44 91 ARG A N 1
ATOM 756 C CA . ARG A 1 91 ? 15.449 3.259 2.656 1.00 83.44 91 ARG A CA 1
ATOM 757 C C . ARG A 1 91 ? 15.654 3.497 1.156 1.00 83.44 91 ARG A C 1
ATOM 759 O O . ARG A 1 91 ? 16.758 3.282 0.653 1.00 83.44 91 ARG A O 1
ATOM 766 N N . SER A 1 92 ? 14.605 3.863 0.425 1.00 79.56 92 SER A N 1
ATOM 767 C CA . SER A 1 92 ? 14.619 4.086 -1.024 1.00 79.56 92 SER A CA 1
ATOM 768 C C . SER A 1 92 ? 14.405 5.545 -1.436 1.00 79.56 92 SER A C 1
ATOM 770 O O . SER A 1 92 ? 14.467 5.830 -2.629 1.00 79.56 92 SER A O 1
ATOM 772 N N . LEU A 1 93 ? 14.235 6.470 -0.481 1.00 76.44 93 LEU A N 1
ATOM 773 C CA . LEU A 1 93 ? 13.968 7.891 -0.752 1.00 76.44 93 LEU A CA 1
ATOM 774 C C . LEU A 1 93 ? 15.057 8.576 -1.588 1.00 76.44 93 LEU A C 1
ATOM 776 O O . LEU A 1 93 ? 14.762 9.478 -2.360 1.00 76.44 93 LEU A O 1
ATOM 780 N N . ASN A 1 94 ? 16.300 8.095 -1.518 1.00 72.50 94 ASN A N 1
ATOM 781 C CA . ASN A 1 94 ? 17.422 8.638 -2.292 1.00 72.50 94 ASN A CA 1
ATOM 782 C C . ASN A 1 94 ? 17.376 8.290 -3.800 1.00 72.50 94 ASN A C 1
ATOM 784 O O . ASN A 1 94 ? 18.291 8.643 -4.546 1.00 72.50 94 ASN A O 1
ATOM 788 N N . LEU A 1 95 ? 16.358 7.556 -4.268 1.00 80.25 95 LEU A N 1
ATOM 789 C CA . LEU A 1 95 ? 16.193 7.188 -5.674 1.00 80.25 95 LEU A CA 1
ATOM 790 C C . LEU A 1 95 ? 15.327 8.220 -6.410 1.00 80.25 95 LEU A C 1
ATOM 792 O O . LEU A 1 95 ? 14.103 8.199 -6.300 1.00 80.25 95 LEU A O 1
ATOM 796 N N . ARG A 1 96 ? 15.953 9.048 -7.260 1.00 80.31 96 ARG A N 1
ATOM 797 C CA . ARG A 1 96 ? 15.263 10.086 -8.061 1.00 80.31 96 ARG A CA 1
ATOM 798 C C . ARG A 1 96 ? 14.048 9.577 -8.849 1.00 80.31 96 ARG A C 1
ATOM 800 O O . ARG A 1 96 ? 13.084 10.305 -9.024 1.00 80.31 96 ARG A O 1
ATOM 807 N N . GLN A 1 97 ? 14.083 8.333 -9.331 1.00 81.56 97 GLN A N 1
ATOM 808 C CA . GLN A 1 97 ? 13.010 7.754 -10.151 1.00 81.56 97 GLN A CA 1
ATOM 809 C C . GLN A 1 97 ? 11.695 7.532 -9.382 1.00 81.56 97 GLN A C 1
ATOM 811 O O . GLN A 1 97 ? 10.643 7.436 -10.003 1.00 81.56 97 GLN A O 1
ATOM 816 N N . THR A 1 98 ? 11.752 7.408 -8.055 1.00 87.44 98 THR A N 1
ATOM 817 C CA . THR A 1 98 ? 10.596 7.082 -7.201 1.00 87.44 98 THR A CA 1
ATOM 818 C C . THR A 1 98 ? 10.371 8.119 -6.109 1.00 87.44 98 THR A C 1
ATOM 820 O O . THR A 1 98 ? 9.537 7.908 -5.231 1.00 87.44 98 THR A O 1
ATOM 823 N N . GLU A 1 99 ? 11.143 9.205 -6.121 1.00 89.00 99 GLU A N 1
ATOM 824 C CA . GLU A 1 99 ? 11.153 10.240 -5.090 1.00 89.00 99 GLU A CA 1
ATOM 825 C C . GLU A 1 99 ? 9.764 10.871 -4.939 1.00 89.00 99 GLU A C 1
ATOM 827 O O . GLU A 1 99 ? 9.190 10.842 -3.851 1.00 89.00 99 GLU A O 1
ATOM 832 N N . MET A 1 100 ? 9.174 11.335 -6.047 1.00 91.81 100 MET A N 1
ATOM 833 C CA . MET A 1 100 ? 7.843 11.947 -6.058 1.00 91.81 100 MET A CA 1
ATOM 834 C C . MET A 1 100 ? 6.774 10.998 -5.504 1.00 91.81 100 MET A C 1
ATOM 836 O O . MET A 1 100 ? 6.068 11.351 -4.562 1.00 91.81 100 MET A O 1
ATOM 840 N N . GLU A 1 101 ? 6.671 9.778 -6.033 1.00 94.25 101 GLU A N 1
ATOM 841 C CA . GLU A 1 101 ? 5.676 8.800 -5.583 1.00 94.25 101 GLU A CA 1
ATOM 842 C C . GLU A 1 101 ? 5.874 8.387 -4.121 1.00 94.25 101 GLU A C 1
ATOM 844 O O . GLU A 1 101 ? 4.899 8.131 -3.411 1.00 94.25 101 GLU A O 1
ATOM 849 N N . SER A 1 102 ? 7.125 8.328 -3.660 1.00 93.12 102 SER A N 1
ATOM 850 C CA . SER A 1 102 ? 7.448 8.024 -2.266 1.00 93.12 102 SER A CA 1
ATOM 851 C C . SER A 1 102 ? 6.975 9.143 -1.345 1.00 93.12 102 SER A C 1
ATOM 853 O O . SER A 1 102 ? 6.288 8.867 -0.363 1.00 93.12 102 SER A O 1
ATOM 855 N N . PHE A 1 103 ? 7.274 10.401 -1.680 1.00 93.50 103 PHE A N 1
ATOM 856 C CA . PHE A 1 103 ? 6.817 11.553 -0.904 1.00 93.50 103 PHE A CA 1
ATOM 857 C C . PHE A 1 103 ? 5.294 11.681 -0.892 1.00 93.50 103 PHE A C 1
ATOM 859 O O . PHE A 1 103 ? 4.718 11.933 0.165 1.00 93.50 103 PHE A O 1
ATOM 866 N N . GLU A 1 104 ? 4.625 11.457 -2.025 1.00 94.50 104 GLU A N 1
ATOM 867 C CA . GLU A 1 104 ? 3.161 11.458 -2.075 1.00 94.50 104 GLU A CA 1
ATOM 868 C C . GLU A 1 104 ? 2.557 10.380 -1.164 1.00 94.50 104 GLU A C 1
ATOM 870 O O . GLU A 1 104 ? 1.601 10.654 -0.433 1.00 94.50 104 GLU A O 1
ATOM 875 N N . LEU A 1 105 ? 3.115 9.164 -1.177 1.00 95.81 105 LEU A N 1
ATOM 876 C CA . LEU A 1 105 ? 2.676 8.084 -0.297 1.00 95.81 105 LEU A CA 1
ATOM 877 C C . LEU A 1 105 ? 2.884 8.452 1.178 1.00 95.81 105 LEU A C 1
ATOM 879 O O . LEU A 1 105 ? 1.942 8.351 1.963 1.00 95.81 105 LEU A O 1
ATOM 883 N N . LEU A 1 106 ? 4.078 8.919 1.553 1.00 93.62 106 LEU A N 1
ATOM 884 C CA . LEU A 1 106 ? 4.374 9.356 2.923 1.00 93.62 106 LEU A CA 1
ATOM 885 C C . LEU A 1 106 ? 3.421 10.463 3.385 1.00 93.62 106 LEU A C 1
ATOM 887 O O . LEU A 1 106 ? 2.859 10.380 4.477 1.00 93.62 106 LEU A O 1
ATOM 891 N N . GLY A 1 107 ? 3.176 11.456 2.527 1.00 92.62 107 GLY A N 1
ATOM 892 C CA . GLY A 1 107 ? 2.242 12.544 2.796 1.00 92.62 107 GLY A CA 1
ATOM 893 C C . GLY A 1 107 ? 0.843 12.031 3.133 1.00 92.62 107 GLY A C 1
ATOM 894 O O . GLY A 1 107 ? 0.269 12.436 4.142 1.00 92.62 107 GLY A O 1
ATOM 895 N N . VAL A 1 108 ? 0.317 11.082 2.351 1.00 95.38 108 VAL A N 1
ATOM 896 C CA . VAL A 1 108 ? -0.986 10.462 2.633 1.00 95.38 108 VAL A CA 1
ATOM 897 C C . VAL A 1 108 ? -0.967 9.680 3.945 1.00 95.38 108 VAL A C 1
ATOM 899 O O . VAL A 1 108 ? -1.894 9.832 4.743 1.00 95.38 108 VAL A O 1
ATOM 902 N N . LEU A 1 109 ? 0.066 8.869 4.193 1.00 93.38 109 LEU A N 1
ATOM 903 C CA . LEU A 1 109 ? 0.153 8.040 5.401 1.00 93.38 109 LEU A CA 1
ATOM 904 C C . LEU A 1 109 ? 0.099 8.886 6.678 1.00 93.38 109 LEU A C 1
ATOM 906 O O . LEU A 1 109 ? -0.603 8.520 7.625 1.00 93.38 109 LEU A O 1
ATOM 910 N N . PHE A 1 110 ? 0.777 10.035 6.672 1.00 90.62 110 PHE A N 1
ATOM 911 C CA . PHE A 1 110 ? 0.805 10.964 7.799 1.00 90.62 110 PHE A CA 1
ATOM 912 C C . PHE A 1 110 ? -0.470 11.803 7.903 1.00 90.62 110 PHE A C 1
ATOM 914 O O . PHE A 1 110 ? -1.088 11.842 8.965 1.00 90.62 110 PHE A O 1
ATOM 921 N N . GLN A 1 111 ? -0.929 12.419 6.809 1.00 91.06 111 GLN A N 1
ATOM 922 C CA . GLN A 1 111 ? -2.126 13.274 6.821 1.00 91.06 111 GLN A CA 1
ATOM 923 C C . GLN A 1 111 ? -3.402 12.508 7.183 1.00 91.06 111 GLN A C 1
ATOM 925 O O . GLN A 1 111 ? -4.325 13.072 7.770 1.00 91.06 111 GLN A O 1
ATOM 930 N N . ARG A 1 112 ? -3.480 11.224 6.817 1.00 90.31 112 ARG A N 1
ATOM 931 C CA . ARG A 1 112 ? -4.650 10.372 7.060 1.00 90.31 112 ARG A CA 1
ATOM 932 C C . ARG A 1 112 ? -4.523 9.498 8.308 1.00 90.31 112 ARG A C 1
ATOM 934 O O . ARG A 1 112 ? -5.423 8.701 8.550 1.00 90.31 112 ARG A O 1
ATOM 941 N N . ASN A 1 113 ? -3.449 9.645 9.093 1.00 87.31 113 ASN A N 1
ATOM 942 C CA . ASN A 1 113 ? -3.143 8.807 10.261 1.00 87.31 113 ASN A CA 1
ATOM 943 C C . ASN A 1 113 ? -3.268 7.299 9.960 1.00 87.31 113 ASN A C 1
ATOM 945 O O . ASN A 1 113 ? -3.753 6.527 10.785 1.00 87.31 113 ASN A O 1
ATOM 949 N N . VAL A 1 114 ? -2.851 6.880 8.758 1.00 86.00 114 VAL A N 1
ATOM 950 C CA . VAL A 1 114 ? -2.874 5.463 8.346 1.00 86.00 114 VAL A CA 1
ATOM 951 C C . VAL A 1 114 ? -1.824 4.667 9.117 1.00 86.00 114 VAL A C 1
ATOM 953 O O . VAL A 1 114 ? -1.992 3.468 9.312 1.00 86.00 114 VAL A O 1
ATOM 956 N N . ILE A 1 115 ? -0.766 5.348 9.571 1.00 84.00 115 ILE A N 1
ATOM 957 C CA . ILE A 1 115 ? 0.255 4.812 10.464 1.00 84.00 115 ILE A CA 1
ATOM 958 C C . ILE A 1 115 ? 0.218 5.594 11.772 1.00 84.00 115 ILE A C 1
ATOM 960 O O . ILE A 1 115 ? 0.364 6.816 11.775 1.00 84.00 115 ILE A O 1
ATOM 964 N N . THR A 1 116 ? 0.104 4.893 12.896 1.00 73.56 116 THR A N 1
ATOM 965 C CA . THR A 1 116 ? 0.494 5.438 14.201 1.00 73.56 116 THR A CA 1
ATOM 966 C C . THR A 1 116 ? 2.019 5.528 14.256 1.00 73.56 116 THR A C 1
ATOM 968 O O . THR A 1 116 ? 2.696 4.517 14.434 1.00 73.56 116 THR A O 1
ATOM 971 N N . ILE A 1 117 ? 2.572 6.718 14.021 1.00 63.94 117 ILE A N 1
ATOM 972 C CA . ILE A 1 117 ? 3.965 6.996 14.382 1.00 63.94 117 ILE A CA 1
ATOM 973 C C . ILE A 1 117 ? 3.978 7.278 15.874 1.00 63.94 117 ILE A C 1
ATOM 975 O O . ILE A 1 117 ? 3.153 8.060 16.355 1.00 63.94 117 ILE A O 1
ATOM 979 N N . ASP A 1 118 ? 4.915 6.663 16.582 1.00 57.56 118 ASP A N 1
ATOM 980 C CA . ASP A 1 118 ? 5.232 7.077 17.936 1.00 57.56 118 ASP A CA 1
ATOM 981 C C . ASP A 1 118 ? 5.808 8.498 17.866 1.00 57.56 118 ASP A C 1
ATOM 983 O O . ASP A 1 118 ? 6.931 8.713 17.403 1.00 57.56 118 ASP A O 1
ATOM 987 N N . ARG A 1 119 ? 4.977 9.495 18.189 1.00 51.97 119 ARG A N 1
ATOM 988 C CA . ARG A 1 119 ? 5.304 10.923 18.022 1.00 51.97 119 ARG A CA 1
ATOM 989 C C . ARG A 1 119 ? 6.425 11.384 18.959 1.00 51.97 119 ARG A C 1
ATOM 991 O O . ARG A 1 119 ? 6.814 12.540 18.889 1.00 51.97 119 ARG A O 1
ATOM 998 N N . GLU A 1 120 ? 6.934 10.505 19.817 1.00 43.34 120 GLU A N 1
ATOM 999 C CA . GLU A 1 120 ? 7.996 10.804 20.777 1.00 43.34 120 GLU A CA 1
ATOM 1000 C C . GLU A 1 120 ? 9.414 10.776 20.171 1.00 43.34 120 GLU A C 1
ATOM 1002 O O . GLU A 1 120 ? 10.362 11.153 20.854 1.00 43.34 120 GLU A O 1
ATOM 1007 N N . ILE A 1 121 ? 9.590 10.354 18.908 1.00 45.62 121 ILE A N 1
ATOM 1008 C CA . ILE A 1 121 ? 10.927 10.123 18.308 1.00 45.62 121 ILE A CA 1
ATOM 1009 C C . ILE A 1 121 ? 11.237 11.045 17.099 1.00 45.62 121 ILE A C 1
ATOM 1011 O O . ILE A 1 121 ? 12.298 10.917 16.493 1.00 45.62 121 ILE A O 1
ATOM 1015 N N . TRP A 1 122 ? 10.372 12.010 16.755 1.00 44.78 122 TRP A N 1
ATOM 1016 C CA . TRP A 1 122 ? 10.610 12.973 15.659 1.00 44.78 122 TRP A CA 1
ATOM 1017 C C . TRP A 1 122 ? 10.542 14.427 16.117 1.00 44.78 122 TRP A C 1
ATOM 1019 O O . TRP A 1 122 ? 9.525 14.792 16.746 1.00 44.78 122 TRP A O 1
#

Sequence (122 aa):
SQNSFDVIPWLQITTRLVSKYPRSLPDNELTNLLNILYQLLHQQRRGERTPYVLRCLKEVALCQSQKSDLNFTQKFELQRTWSRILSLVDRSLNLRQTEMESFELLGVLFQRNVITIDREIW

Radius of gyration: 14.15 Å; chains: 1; bounding box: 34×31×40 Å

Organism: Micrurus surinamensis (NCBI:txid129470)